Protein AF-A0A0F9CB53-F1 (afdb_monomer_lite)

Organism: NCBI:txid412755

pLDDT: mean 72.8, std 14.66, range [32.78, 90.19]

Radius of gyration: 21.96 Å; chains: 1; bounding box: 51×39×47 Å

InterPro domains:
  IPR008921 DNA polymerase III, clamp loader complex, gamma/delta/delta subunit, C-terminal [SSF48019] (12-96)
  IPR021886 MgsA AAA+ ATPase, C-terminal [PF12002] (13-96)
  IPR051314 AAA ATPase RarA/MGS1/WRNIP1 [PTHR13779] (14-96)

Structure (mmCIF, N/CA/C/O backbone):
data_AF-A0A0F9CB53-F1
#
_entry.id   AF-A0A0F9CB53-F1
#
loop_
_atom_site.group_PDB
_atom_site.id
_atom_site.type_symbol
_atom_site.label_atom_id
_atom_site.label_alt_id
_atom_site.label_comp_id
_atom_site.label_asym_id
_atom_site.label_entity_id
_atom_site.label_seq_id
_atom_site.pdbx_PDB_ins_code
_atom_site.Cartn_x
_atom_site.Cartn_y
_atom_site.Cartn_z
_atom_site.occupancy
_atom_site.B_iso_or_equiv
_atom_site.auth_seq_id
_atom_site.auth_comp_id
_atom_site.auth_asym_id
_atom_site.auth_atom_id
_atom_site.pdbx_PDB_model_num
ATOM 1 N N . MET A 1 1 ? 5.790 -21.014 1.705 1.00 33.59 1 MET A N 1
ATOM 2 C CA . MET A 1 1 ? 5.951 -19.993 0.645 1.00 33.59 1 MET A CA 1
ATOM 3 C C . MET A 1 1 ? 4.813 -18.968 0.733 1.00 33.59 1 MET A C 1
ATOM 5 O O . MET A 1 1 ? 3.848 -19.064 -0.003 1.00 33.59 1 MET A O 1
ATOM 9 N N . LYS A 1 2 ? 4.872 -18.013 1.677 1.00 32.78 2 LYS A N 1
ATOM 10 C CA . LYS A 1 2 ? 3.878 -16.926 1.796 1.00 32.78 2 LYS A CA 1
ATOM 11 C C . LYS A 1 2 ? 4.453 -15.671 1.133 1.00 32.78 2 LYS A C 1
ATOM 13 O O . LYS A 1 2 ? 5.092 -14.859 1.797 1.00 32.78 2 LYS A O 1
ATOM 18 N N . ARG A 1 3 ? 4.306 -15.549 -0.192 1.00 34.53 3 ARG A N 1
ATOM 19 C CA . ARG A 1 3 ? 4.674 -14.338 -0.950 1.00 34.53 3 ARG A CA 1
ATOM 20 C C . ARG A 1 3 ? 3.595 -13.266 -0.743 1.00 34.53 3 ARG A C 1
ATOM 22 O O . ARG A 1 3 ? 2.872 -12.919 -1.662 1.00 34.53 3 ARG A O 1
ATOM 29 N N . GLY A 1 4 ? 3.443 -12.798 0.495 1.00 42.84 4 GLY A N 1
ATOM 30 C CA . GLY A 1 4 ? 2.653 -11.605 0.784 1.00 42.84 4 GLY A CA 1
ATOM 31 C C . GLY A 1 4 ? 3.440 -10.379 0.335 1.00 42.84 4 GLY A C 1
ATOM 32 O O . GLY A 1 4 ? 4.616 -10.254 0.668 1.00 42.84 4 GLY A O 1
ATOM 33 N N . ILE A 1 5 ? 2.811 -9.515 -0.449 1.00 48.75 5 ILE A N 1
ATOM 34 C CA . ILE A 1 5 ? 3.319 -8.224 -0.923 1.00 48.75 5 ILE A CA 1
ATOM 35 C C . ILE A 1 5 ? 3.759 -7.386 0.302 1.00 48.75 5 ILE A C 1
ATOM 37 O O . ILE A 1 5 ? 2.933 -6.839 1.021 1.00 48.75 5 ILE A O 1
ATOM 41 N N . LYS A 1 6 ? 5.070 -7.335 0.599 1.00 53.16 6 LYS A N 1
ATOM 42 C CA . LYS A 1 6 ? 5.670 -6.650 1.775 1.00 53.16 6 LYS A CA 1
ATOM 43 C C . LYS A 1 6 ? 6.010 -5.171 1.504 1.00 53.16 6 LYS A C 1
ATOM 45 O O . LYS A 1 6 ? 7.059 -4.696 1.941 1.00 53.16 6 LYS A O 1
ATOM 50 N N . ILE A 1 7 ? 5.209 -4.461 0.711 1.00 53.62 7 ILE A N 1
ATOM 51 C CA . ILE A 1 7 ? 5.620 -3.159 0.142 1.00 53.62 7 ILE A CA 1
ATOM 52 C C . ILE A 1 7 ? 5.057 -1.952 0.913 1.00 53.62 7 ILE A C 1
ATOM 54 O O . ILE A 1 7 ? 5.272 -0.813 0.522 1.00 53.62 7 ILE A O 1
ATOM 58 N N . THR A 1 8 ? 4.325 -2.152 2.007 1.00 51.69 8 THR A N 1
ATOM 59 C CA . THR A 1 8 ? 3.246 -1.195 2.283 1.00 51.69 8 THR A CA 1
ATOM 60 C C . THR A 1 8 ? 3.618 0.055 3.090 1.00 51.69 8 THR A C 1
ATOM 62 O O . THR A 1 8 ? 2.819 0.980 3.063 1.00 51.69 8 THR A O 1
ATOM 65 N N . LEU A 1 9 ? 4.758 0.169 3.798 1.00 48.34 9 LEU A N 1
ATOM 66 C CA . LEU A 1 9 ? 4.965 1.369 4.656 1.00 48.34 9 LEU A CA 1
ATOM 67 C C . LEU A 1 9 ? 6.313 2.070 4.681 1.00 48.34 9 LEU A C 1
ATOM 69 O O . LEU A 1 9 ? 6.448 3.051 5.405 1.00 48.34 9 LEU A O 1
ATOM 73 N N . GLY A 1 10 ? 7.304 1.633 3.913 1.00 52.03 10 GLY A N 1
ATOM 74 C CA . GLY A 1 10 ? 8.589 2.332 3.941 1.00 52.03 10 GLY A CA 1
ATOM 75 C C . GLY A 1 10 ? 8.524 3.755 3.400 1.00 52.03 10 GLY A C 1
ATOM 76 O O . GLY A 1 10 ? 9.208 4.640 3.902 1.00 52.03 10 GLY A O 1
ATOM 77 N N . VAL A 1 11 ? 7.722 3.966 2.355 1.00 55.31 11 VAL A N 1
ATOM 78 C CA . VAL A 1 11 ? 7.671 5.223 1.611 1.00 55.31 11 VAL A CA 1
ATOM 79 C C . VAL A 1 11 ? 6.274 5.347 1.010 1.00 55.31 11 VAL A C 1
ATOM 81 O O . VAL A 1 11 ? 5.911 4.535 0.162 1.00 55.31 11 VAL A O 1
ATOM 84 N N . GLY A 1 12 ? 5.483 6.350 1.404 1.00 66.62 12 GLY A N 1
ATOM 85 C CA . GLY A 1 12 ? 4.161 6.599 0.797 1.00 66.62 12 GLY A CA 1
ATOM 86 C C . GLY A 1 12 ? 4.214 6.756 -0.734 1.00 66.62 12 GLY A C 1
ATOM 87 O O . GLY A 1 12 ? 3.241 6.486 -1.430 1.00 66.62 12 GLY A O 1
ATOM 88 N N . LEU A 1 13 ? 5.390 7.096 -1.269 1.00 77.50 13 LEU A N 1
ATOM 89 C CA . LEU A 1 13 ? 5.666 7.216 -2.700 1.00 77.50 13 LEU A CA 1
ATOM 90 C C . LEU A 1 13 ? 5.744 5.868 -3.440 1.00 77.50 13 LEU A C 1
ATOM 92 O O . LEU A 1 13 ? 5.614 5.859 -4.657 1.00 77.50 13 LEU A O 1
ATOM 96 N N . ALA A 1 14 ? 5.931 4.727 -2.763 1.00 79.62 14 ALA A N 1
ATOM 97 C CA . ALA A 1 14 ? 6.125 3.437 -3.440 1.00 79.62 14 ALA A CA 1
ATOM 98 C C . ALA A 1 14 ? 4.914 3.011 -4.286 1.00 79.62 14 ALA A C 1
ATOM 100 O O . ALA A 1 14 ? 5.084 2.495 -5.390 1.00 79.62 14 ALA A O 1
ATOM 101 N N . LEU A 1 15 ? 3.697 3.277 -3.801 1.00 81.75 15 LEU A N 1
ATOM 102 C CA . LEU A 1 15 ? 2.472 3.024 -4.560 1.00 81.75 15 LEU A CA 1
ATOM 103 C C . LEU A 1 15 ? 2.368 3.942 -5.785 1.00 81.75 15 LEU A C 1
ATOM 105 O O . LEU A 1 15 ? 2.007 3.486 -6.867 1.00 81.75 15 LEU A O 1
ATOM 109 N N . LEU A 1 16 ? 2.727 5.218 -5.623 1.00 86.69 16 LEU A N 1
ATOM 110 C CA . LEU A 1 16 ? 2.694 6.204 -6.704 1.00 86.69 16 LEU A CA 1
ATOM 111 C C . LEU A 1 16 ? 3.707 5.867 -7.802 1.00 86.69 16 LEU A C 1
ATOM 113 O O . LEU A 1 16 ? 3.366 5.917 -8.977 1.00 86.69 16 LEU A O 1
ATOM 117 N N . VAL A 1 17 ? 4.920 5.450 -7.433 1.00 87.31 17 VAL A N 1
ATOM 118 C CA . VAL A 1 17 ? 5.961 5.033 -8.387 1.00 87.31 17 VAL A CA 1
ATOM 119 C C . VAL A 1 17 ? 5.545 3.767 -9.145 1.00 87.31 17 VAL A C 1
ATOM 121 O O . VAL A 1 17 ? 5.809 3.654 -10.339 1.00 87.31 17 VAL A O 1
ATOM 124 N N . ALA A 1 18 ? 4.861 2.824 -8.491 1.00 86.19 18 ALA A N 1
ATOM 125 C CA . ALA A 1 18 ? 4.317 1.640 -9.158 1.00 86.19 18 ALA A CA 1
ATOM 126 C C . ALA A 1 18 ? 3.212 1.992 -10.163 1.00 86.19 18 ALA A C 1
ATOM 128 O O . ALA A 1 18 ? 3.203 1.471 -11.279 1.00 86.19 18 ALA A O 1
ATOM 129 N N . LEU A 1 19 ? 2.303 2.894 -9.782 1.00 89.12 19 LEU A N 1
ATOM 130 C CA . LEU A 1 19 ? 1.232 3.356 -10.659 1.00 89.12 19 LEU A CA 1
ATOM 131 C C . LEU A 1 19 ? 1.792 4.125 -11.861 1.00 89.12 19 LEU A C 1
ATOM 133 O O . LEU A 1 19 ? 1.438 3.813 -12.994 1.00 89.12 19 LEU A O 1
ATOM 137 N N . ALA A 1 20 ? 2.731 5.041 -11.620 1.00 88.50 20 ALA A N 1
ATOM 138 C CA . ALA A 1 20 ? 3.398 5.810 -12.664 1.00 88.50 20 ALA A CA 1
ATOM 139 C C . ALA A 1 20 ? 4.172 4.909 -13.639 1.00 88.50 20 ALA A C 1
ATOM 141 O O . ALA A 1 20 ? 4.114 5.126 -14.843 1.00 88.50 20 ALA A O 1
ATOM 142 N N . ALA A 1 21 ? 4.847 3.861 -13.152 1.00 87.94 21 ALA A N 1
ATOM 143 C CA . ALA A 1 21 ? 5.541 2.908 -14.019 1.00 87.94 21 ALA A CA 1
ATOM 144 C C . ALA A 1 21 ? 4.570 2.089 -14.887 1.00 87.94 21 ALA A C 1
ATOM 146 O O . ALA A 1 21 ? 4.833 1.867 -16.068 1.00 87.94 21 ALA A O 1
ATOM 147 N N . LYS A 1 22 ? 3.423 1.678 -14.328 1.00 88.94 22 LYS A N 1
ATOM 148 C CA . LYS A 1 22 ? 2.357 1.000 -15.082 1.00 88.94 22 LYS A CA 1
ATOM 149 C C . LYS A 1 22 ? 1.776 1.914 -16.163 1.00 88.94 22 LYS A C 1
ATOM 151 O O . LYS A 1 22 ? 1.583 1.480 -17.294 1.00 88.94 22 LYS A O 1
ATOM 156 N N . GLU A 1 23 ? 1.489 3.166 -15.824 1.00 90.19 23 GLU A N 1
ATOM 157 C CA . GLU A 1 23 ? 0.988 4.154 -16.782 1.00 90.19 23 GLU A CA 1
ATOM 158 C C . GLU A 1 23 ? 2.016 4.434 -17.877 1.00 90.19 23 GLU A C 1
ATOM 160 O O . GLU A 1 23 ? 1.677 4.350 -19.054 1.00 90.19 23 GLU A O 1
ATOM 165 N N . ALA A 1 24 ? 3.282 4.655 -17.518 1.00 87.50 24 ALA A N 1
ATOM 166 C CA . ALA A 1 24 ? 4.365 4.844 -18.478 1.00 87.50 24 ALA A CA 1
ATOM 167 C C . ALA A 1 24 ? 4.475 3.666 -19.458 1.00 87.50 24 ALA A C 1
ATOM 169 O O . ALA A 1 24 ? 4.590 3.888 -20.660 1.00 87.50 24 ALA A O 1
ATOM 170 N N . TYR A 1 25 ? 4.357 2.426 -18.973 1.00 88.94 25 TYR A N 1
ATOM 171 C CA . TYR A 1 25 ? 4.354 1.244 -19.835 1.00 88.94 25 TYR A CA 1
ATOM 172 C C . TYR A 1 25 ? 3.169 1.228 -20.808 1.00 88.94 25 TYR A C 1
ATOM 174 O O . TYR A 1 25 ? 3.342 0.943 -21.989 1.00 88.94 25 TYR A O 1
ATOM 182 N N . HIS A 1 26 ? 1.968 1.568 -20.334 1.00 88.81 26 HIS A N 1
ATOM 183 C CA . HIS A 1 26 ? 0.782 1.617 -21.187 1.00 88.81 26 HIS A CA 1
ATOM 184 C C . HIS A 1 26 ? 0.825 2.733 -22.234 1.00 88.81 26 HIS A C 1
ATOM 186 O O . HIS A 1 26 ? 0.281 2.543 -23.319 1.00 88.81 26 HIS A O 1
ATOM 192 N N . PHE A 1 27 ? 1.432 3.878 -21.918 1.00 88.31 27 PHE A N 1
ATOM 193 C CA . PHE A 1 27 ? 1.484 5.020 -22.829 1.00 88.31 27 PHE A CA 1
ATOM 194 C C . PHE A 1 27 ? 2.648 4.955 -23.820 1.00 88.31 27 PHE A C 1
ATOM 196 O O . PHE A 1 27 ? 2.446 5.270 -24.989 1.00 88.31 27 PHE A O 1
ATOM 203 N N . LEU A 1 28 ? 3.851 4.575 -23.377 1.00 85.94 28 LEU A N 1
ATOM 204 C CA . LEU A 1 28 ? 5.048 4.579 -24.228 1.00 85.94 28 LEU A CA 1
ATOM 205 C C . LEU A 1 28 ? 5.299 3.226 -24.911 1.00 85.94 28 LEU A C 1
ATOM 207 O O . LEU A 1 28 ? 5.861 3.203 -26.001 1.00 85.94 28 LEU A O 1
ATOM 211 N N . GLY A 1 29 ? 4.872 2.109 -24.312 1.00 79.69 29 GLY A N 1
ATOM 212 C CA . GLY A 1 29 ? 5.229 0.772 -24.789 1.00 79.69 29 GLY A CA 1
ATOM 213 C C . GLY A 1 29 ? 6.723 0.461 -24.622 1.00 79.69 29 GLY A C 1
ATOM 214 O O . GLY A 1 29 ? 7.452 1.172 -23.931 1.00 79.69 29 GLY A O 1
ATOM 215 N N . SER A 1 30 ? 7.189 -0.636 -25.218 1.00 80.62 30 SER A N 1
ATOM 216 C CA . SER A 1 30 ? 8.620 -0.972 -25.232 1.00 80.62 30 SER A CA 1
ATOM 217 C C . SER A 1 30 ? 9.360 -0.139 -26.283 1.00 80.62 30 SER A C 1
ATOM 219 O O . SER A 1 30 ? 8.826 0.022 -27.385 1.00 80.62 30 SER A O 1
ATOM 221 N N . PRO A 1 31 ? 10.607 0.300 -26.018 1.00 82.50 31 PRO A N 1
ATOM 222 C CA . PRO A 1 31 ? 11.493 -0.062 -24.893 1.00 82.50 31 PRO A CA 1
ATOM 223 C C . PRO A 1 31 ? 11.428 0.835 -23.636 1.00 82.50 31 PRO A C 1
ATOM 225 O O . PRO A 1 31 ? 11.899 0.436 -22.570 1.00 82.50 31 PRO A O 1
ATOM 228 N N . GLU A 1 32 ? 10.864 2.038 -23.715 1.00 81.81 32 GLU A N 1
ATOM 229 C CA . GLU A 1 32 ? 10.896 3.020 -22.621 1.00 81.81 32 GLU A CA 1
ATOM 230 C C . GLU A 1 32 ? 10.035 2.603 -21.418 1.00 81.81 32 GLU A C 1
ATOM 232 O O . GLU A 1 32 ? 10.387 2.871 -20.266 1.00 81.81 32 GLU A O 1
ATOM 237 N N . GLY A 1 33 ? 8.939 1.884 -21.660 1.00 84.38 33 GLY A N 1
ATOM 238 C CA . GLY A 1 33 ? 8.112 1.292 -20.615 1.00 84.38 33 GLY A CA 1
ATOM 239 C C . GLY A 1 33 ? 8.861 0.244 -19.788 1.00 84.38 33 GLY A C 1
ATOM 240 O O . GLY A 1 33 ? 8.687 0.183 -18.569 1.00 84.38 33 GLY A O 1
ATOM 241 N N . ASP A 1 34 ? 9.727 -0.554 -20.418 1.00 85.19 34 ASP A N 1
ATOM 242 C CA . ASP A 1 34 ?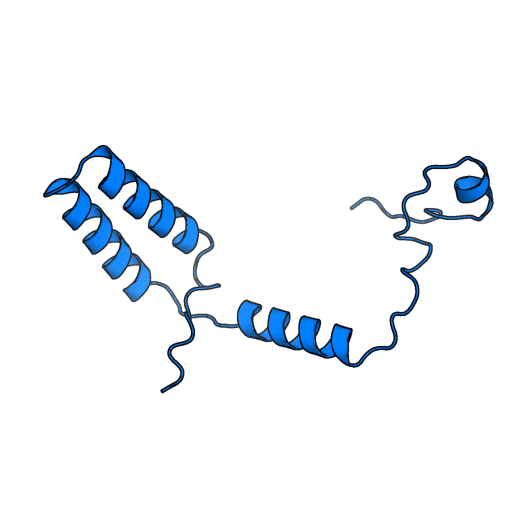 10.526 -1.569 -19.720 1.00 85.19 34 ASP A CA 1
ATOM 243 C C . ASP A 1 34 ? 11.548 -0.916 -18.778 1.00 85.19 34 ASP A C 1
ATOM 245 O O . ASP A 1 34 ? 11.772 -1.387 -17.659 1.00 85.19 34 ASP A O 1
ATOM 249 N N . LEU A 1 35 ? 12.111 0.228 -19.184 1.00 87.81 35 LEU A N 1
ATOM 250 C CA . LEU A 1 35 ? 12.992 1.038 -18.340 1.00 87.81 35 LEU A CA 1
ATOM 251 C C . LEU A 1 35 ? 12.248 1.626 -17.133 1.00 87.81 35 LEU A C 1
ATOM 253 O O . LEU A 1 35 ? 12.778 1.604 -16.019 1.00 87.81 35 LEU A O 1
ATOM 257 N N . ALA A 1 36 ? 11.008 2.088 -17.318 1.00 88.00 36 ALA A N 1
ATOM 258 C CA . ALA A 1 36 ? 10.178 2.586 -16.221 1.00 88.00 36 ALA A CA 1
ATOM 259 C C . ALA A 1 36 ? 9.873 1.486 -15.185 1.00 88.00 36 ALA A C 1
ATOM 261 O O . ALA A 1 36 ? 9.950 1.720 -13.973 1.00 88.00 36 ALA A O 1
ATOM 262 N N . LEU A 1 37 ? 9.597 0.260 -15.643 1.00 87.62 37 LEU A N 1
ATOM 263 C CA . LEU A 1 37 ? 9.415 -0.900 -14.766 1.00 87.62 37 LEU A CA 1
ATOM 264 C C . LEU A 1 37 ? 10.713 -1.282 -14.039 1.00 87.62 37 LEU A C 1
ATOM 266 O O . LEU A 1 37 ? 10.679 -1.571 -12.840 1.00 87.62 37 LEU A O 1
ATOM 270 N N . ALA A 1 38 ? 11.861 -1.232 -14.720 1.00 89.12 38 ALA A N 1
ATOM 271 C CA . ALA A 1 38 ? 13.164 -1.498 -14.110 1.00 89.12 38 ALA A CA 1
ATOM 272 C C . ALA A 1 38 ? 13.507 -0.477 -13.010 1.00 89.12 38 ALA A C 1
ATOM 274 O O . ALA A 1 38 ? 13.914 -0.860 -11.910 1.00 89.12 38 ALA A O 1
ATOM 275 N N . GLN A 1 39 ? 13.271 0.816 -13.258 1.00 88.69 39 GLN A N 1
ATOM 276 C CA . GLN A 1 39 ? 13.454 1.874 -12.261 1.00 88.69 39 GLN A CA 1
ATOM 277 C C . GLN A 1 39 ? 12.546 1.660 -11.044 1.00 88.69 39 GLN A C 1
ATOM 279 O O . GLN A 1 39 ? 12.991 1.787 -9.901 1.00 88.69 39 GLN A O 1
ATOM 284 N N . CYS A 1 40 ? 11.290 1.278 -11.283 1.00 88.12 40 CYS A N 1
ATOM 285 C CA . CYS A 1 40 ? 10.338 0.952 -10.231 1.00 88.12 40 CYS A CA 1
ATOM 286 C C . CYS A 1 40 ? 10.827 -0.221 -9.363 1.00 88.12 40 CYS A C 1
ATOM 288 O O . CYS A 1 40 ? 10.803 -0.137 -8.135 1.00 88.12 40 CYS A O 1
ATOM 290 N N . ALA A 1 41 ? 11.346 -1.287 -9.982 1.00 86.88 41 ALA A N 1
ATOM 291 C CA . ALA A 1 41 ? 11.880 -2.448 -9.274 1.00 86.88 41 ALA A CA 1
ATOM 292 C C . ALA A 1 41 ? 13.090 -2.098 -8.390 1.00 86.88 41 ALA A C 1
ATOM 294 O O . ALA A 1 41 ? 13.153 -2.535 -7.238 1.00 86.88 41 ALA A O 1
ATOM 295 N N . ILE A 1 42 ? 14.019 -1.273 -8.887 1.00 88.38 42 ILE A N 1
ATOM 296 C CA . ILE A 1 42 ? 15.183 -0.807 -8.115 1.00 88.38 42 ILE A CA 1
ATOM 297 C C . ILE A 1 42 ? 14.728 0.062 -6.941 1.00 88.38 42 ILE A C 1
ATOM 299 O O . ILE A 1 42 ? 15.141 -0.170 -5.804 1.00 88.38 42 ILE A O 1
ATOM 303 N N . PHE A 1 43 ? 13.824 1.014 -7.189 1.00 86.19 43 PHE A N 1
ATOM 304 C CA . PHE A 1 43 ? 13.267 1.866 -6.142 1.00 86.19 43 PHE A CA 1
ATOM 305 C C . PHE A 1 43 ? 12.603 1.030 -5.045 1.00 86.19 43 PHE A C 1
ATOM 307 O O . PHE A 1 43 ? 12.889 1.200 -3.857 1.00 86.19 43 PHE A O 1
ATOM 314 N N . MET A 1 44 ? 11.776 0.057 -5.438 1.00 82.06 44 MET A N 1
ATOM 315 C CA . MET A 1 44 ? 11.168 -0.869 -4.496 1.00 82.06 44 MET A CA 1
ATOM 316 C C . MET A 1 44 ? 12.214 -1.681 -3.746 1.00 82.06 44 MET A C 1
ATOM 318 O O . MET A 1 44 ? 12.012 -1.899 -2.561 1.00 82.06 44 MET A O 1
ATOM 322 N N . ALA A 1 45 ? 13.315 -2.119 -4.362 1.00 83.56 45 ALA A N 1
ATOM 323 C CA . ALA A 1 45 ? 14.371 -2.869 -3.680 1.00 83.56 45 ALA A CA 1
ATOM 324 C C . ALA A 1 45 ? 15.067 -2.032 -2.592 1.00 83.56 45 ALA A C 1
ATOM 326 O O . ALA A 1 45 ? 15.201 -2.514 -1.466 1.00 83.56 45 ALA A O 1
ATOM 327 N N . SER A 1 46 ? 15.406 -0.775 -2.888 1.00 83.19 46 SER A N 1
ATOM 328 C CA . SER A 1 46 ? 16.120 0.133 -1.976 1.00 83.19 46 SER A CA 1
ATOM 329 C C . SER A 1 46 ? 15.265 0.682 -0.829 1.00 83.19 46 SER A C 1
ATOM 331 O O . SER A 1 46 ? 15.807 1.108 0.188 1.00 83.19 46 SER A O 1
ATOM 333 N N . CYS A 1 47 ? 13.936 0.673 -0.954 1.00 78.38 47 CYS A N 1
ATOM 334 C CA . CYS A 1 47 ? 13.054 1.195 0.091 1.00 78.38 47 CYS A CA 1
ATOM 335 C C . CYS A 1 47 ? 13.031 0.316 1.363 1.00 78.38 47 CYS A C 1
ATOM 337 O O . CYS A 1 47 ? 13.018 -0.921 1.255 1.00 78.38 47 CYS A O 1
ATOM 339 N N . PRO A 1 48 ? 12.906 0.911 2.569 1.00 76.81 48 PRO A N 1
ATOM 340 C CA . PRO A 1 48 ? 12.708 0.155 3.804 1.00 76.81 48 PRO A CA 1
ATOM 341 C C . PRO A 1 48 ? 11.420 -0.679 3.727 1.00 76.81 48 PRO A C 1
ATOM 343 O O . PRO A 1 48 ? 10.371 -0.208 3.292 1.00 76.81 48 PRO A O 1
ATOM 346 N N . LYS A 1 49 ? 11.481 -1.958 4.108 1.00 75.44 49 LYS A N 1
ATOM 347 C CA . LYS A 1 49 ? 10.325 -2.867 4.041 1.00 75.44 49 LYS A CA 1
ATOM 348 C C . LYS A 1 49 ? 9.560 -2.820 5.356 1.00 75.44 49 LYS A C 1
ATOM 350 O O . LYS A 1 49 ? 10.133 -3.092 6.404 1.00 75.44 49 LYS A O 1
ATOM 355 N N . SER A 1 50 ? 8.261 -2.538 5.294 1.00 74.50 50 SER A N 1
ATOM 356 C CA . SER A 1 50 ? 7.375 -2.576 6.460 1.00 74.50 50 SER A CA 1
ATOM 357 C C . SER A 1 50 ? 6.065 -3.274 6.116 1.00 74.50 50 SER A C 1
ATOM 359 O O . SER A 1 50 ? 5.454 -3.005 5.082 1.00 74.50 50 SER A O 1
ATOM 361 N N . ASN A 1 51 ? 5.646 -4.186 6.994 1.00 77.62 51 ASN A N 1
ATOM 362 C CA . ASN A 1 51 ? 4.376 -4.910 6.930 1.00 77.62 51 ASN A CA 1
ATOM 363 C C . ASN A 1 51 ? 3.384 -4.453 8.016 1.00 77.62 51 ASN A C 1
ATOM 365 O O . ASN A 1 51 ? 2.419 -5.165 8.284 1.00 77.62 51 ASN A O 1
ATOM 369 N N . ALA A 1 52 ? 3.620 -3.292 8.637 1.00 78.81 52 ALA A N 1
ATOM 370 C CA . ALA A 1 52 ? 2.838 -2.806 9.773 1.00 78.81 52 ALA A CA 1
ATOM 371 C C . ALA A 1 52 ? 1.347 -2.614 9.444 1.00 78.81 52 ALA A C 1
ATOM 373 O O . ALA A 1 52 ? 0.508 -3.134 10.165 1.00 78.81 52 ALA A O 1
ATOM 374 N N . VAL A 1 53 ? 0.997 -1.967 8.323 1.00 78.81 53 VAL A N 1
ATOM 375 C CA . VAL A 1 53 ? -0.422 -1.802 7.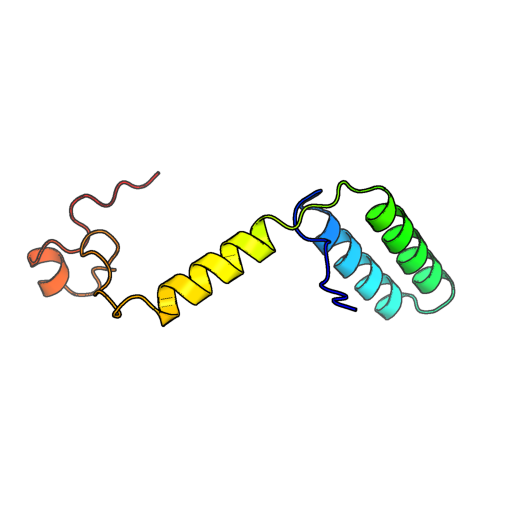926 1.00 78.81 53 VAL A CA 1
ATOM 376 C C . VAL A 1 53 ? -1.058 -3.119 7.544 1.00 78.81 53 VAL A C 1
ATOM 378 O O . VAL A 1 53 ? -2.230 -3.314 7.825 1.00 78.81 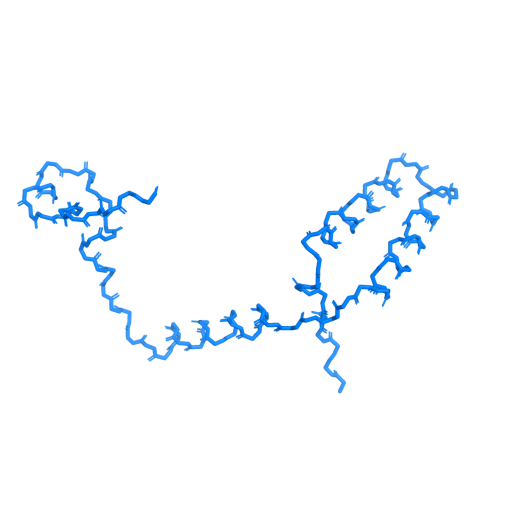53 VAL A O 1
ATOM 381 N N . TYR A 1 54 ? -0.307 -4.040 6.940 1.00 81.06 54 TYR A N 1
ATOM 382 C CA . TYR A 1 54 ? -0.867 -5.349 6.627 1.00 81.06 54 TYR A CA 1
ATOM 383 C C . TYR A 1 54 ? -1.279 -6.083 7.909 1.00 81.06 54 TYR A C 1
ATOM 385 O O . TYR A 1 54 ? -2.373 -6.630 7.971 1.00 81.06 54 TYR A O 1
ATOM 393 N N . LYS A 1 55 ? -0.436 -6.034 8.949 1.00 84.00 55 LYS A N 1
ATOM 394 C CA . LYS A 1 55 ? -0.779 -6.576 10.269 1.00 84.00 55 LYS A CA 1
ATOM 395 C C . LYS A 1 55 ? -1.946 -5.831 10.908 1.00 84.00 55 LYS A C 1
ATOM 397 O O . LYS A 1 55 ? -2.919 -6.477 11.259 1.00 84.00 55 LYS A O 1
ATOM 402 N N . ALA A 1 56 ? -1.892 -4.501 10.964 1.00 84.50 56 ALA A N 1
ATOM 403 C CA . ALA A 1 56 ? -2.954 -3.691 11.561 1.00 84.50 56 ALA A CA 1
ATOM 404 C C . ALA A 1 56 ? -4.312 -3.905 10.871 1.00 84.50 56 ALA A C 1
ATOM 406 O O . ALA A 1 56 ? -5.338 -3.965 11.534 1.00 84.50 56 ALA A O 1
ATOM 407 N N . TYR A 1 57 ? -4.327 -4.066 9.545 1.00 84.12 57 TYR A N 1
ATOM 408 C CA . TYR A 1 57 ? -5.544 -4.378 8.797 1.00 84.12 57 TYR A CA 1
ATOM 409 C C . TYR A 1 57 ? -6.062 -5.787 9.100 1.00 84.12 57 TYR A C 1
ATOM 411 O O . TYR A 1 57 ? -7.263 -5.974 9.256 1.00 84.12 57 TYR A O 1
ATOM 419 N N . GLN A 1 58 ? -5.171 -6.780 9.194 1.00 85.94 58 GLN A N 1
ATOM 420 C CA . GLN A 1 58 ? -5.564 -8.138 9.571 1.00 85.94 58 GLN A CA 1
ATOM 421 C C . GLN A 1 58 ? -6.114 -8.200 10.995 1.00 85.94 58 GLN A C 1
ATOM 423 O O . GLN A 1 58 ? -7.1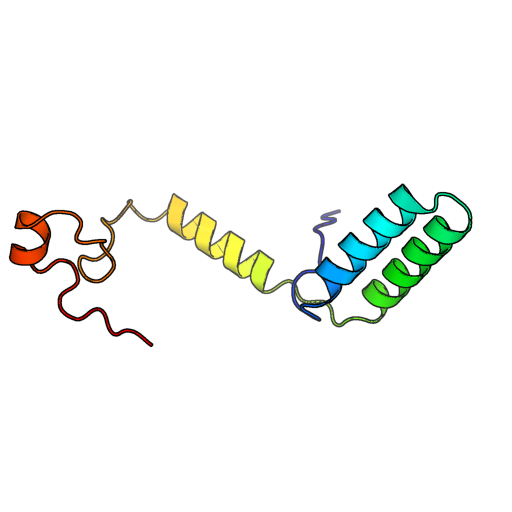41 -8.834 11.201 1.00 85.94 58 GLN A O 1
ATOM 428 N N . GLU A 1 59 ? -5.459 -7.530 11.940 1.00 86.94 59 GLU A N 1
ATOM 429 C CA . GLU A 1 59 ? -5.911 -7.409 13.327 1.00 86.94 59 GLU A CA 1
ATOM 430 C C . GLU A 1 59 ? -7.282 -6.724 13.378 1.00 86.94 59 GLU A C 1
ATOM 432 O O . GLU A 1 59 ? -8.227 -7.306 13.893 1.00 86.94 59 GLU A O 1
ATOM 437 N N . ALA A 1 60 ? -7.451 -5.577 12.710 1.00 85.12 60 ALA A N 1
ATOM 438 C CA . ALA A 1 60 ? -8.740 -4.887 12.646 1.00 85.12 60 ALA A CA 1
ATOM 439 C C . ALA A 1 60 ? -9.851 -5.734 11.996 1.00 85.12 60 ALA A C 1
ATOM 441 O O . ALA A 1 60 ? -10.989 -5.720 12.456 1.00 85.12 60 ALA A O 1
ATOM 442 N N . SER A 1 61 ? -9.547 -6.481 10.929 1.00 85.75 61 SER A N 1
ATOM 443 C CA . SER A 1 61 ? -10.523 -7.367 10.281 1.00 85.75 61 SER A CA 1
ATOM 444 C C . SER A 1 61 ? -10.923 -8.532 11.187 1.00 85.75 61 SER A C 1
ATOM 446 O O . SER A 1 61 ? -12.096 -8.890 11.230 1.00 85.75 61 SER A O 1
ATOM 448 N N . GLN A 1 62 ? -9.966 -9.113 11.914 1.00 86.44 62 GLN A N 1
ATOM 449 C CA . GLN A 1 62 ? -10.230 -10.182 12.878 1.00 86.44 62 GLN A CA 1
ATOM 450 C C . GLN A 1 62 ? -11.049 -9.673 14.062 1.00 86.44 62 GLN A C 1
ATOM 452 O O . GLN A 1 62 ? -11.992 -10.341 14.477 1.00 86.44 62 GLN A O 1
ATOM 457 N N . ASP A 1 63 ? -10.739 -8.475 14.555 1.00 84.19 63 ASP A N 1
ATOM 458 C CA . ASP A 1 63 ? -11.497 -7.828 15.621 1.00 84.19 63 ASP A CA 1
ATOM 459 C C . ASP A 1 63 ? -12.948 -7.590 15.199 1.00 84.19 63 ASP A C 1
ATOM 461 O O . ASP A 1 63 ? -13.850 -7.842 15.987 1.00 84.19 63 ASP A O 1
ATOM 465 N N . VAL A 1 64 ? -13.210 -7.179 13.954 1.00 83.25 64 VAL A N 1
ATOM 466 C CA . VAL A 1 64 ? -14.583 -7.004 13.439 1.00 83.25 64 VAL A CA 1
ATOM 467 C C . VAL A 1 64 ? -15.339 -8.331 13.329 1.00 83.25 64 VAL A C 1
ATOM 469 O O . VAL A 1 64 ? -16.540 -8.368 13.581 1.00 83.25 64 VAL A O 1
ATOM 472 N N . GLU A 1 65 ? -14.666 -9.420 12.956 1.00 81.56 65 GLU A N 1
ATOM 473 C CA . GLU A 1 65 ? -15.288 -10.749 12.873 1.00 81.56 65 GLU A CA 1
ATOM 474 C C . GLU A 1 65 ? -15.586 -11.349 14.257 1.00 81.56 65 GLU A C 1
ATOM 476 O O . GLU A 1 65 ? -16.569 -12.076 14.418 1.00 81.56 65 GLU A O 1
ATOM 481 N N . GLN A 1 66 ? -14.745 -11.063 15.255 1.00 80.88 66 GLN A N 1
ATOM 482 C CA . GLN A 1 66 ? -14.875 -11.597 16.614 1.00 80.88 66 GLN A CA 1
ATOM 483 C C . GLN A 1 66 ? -15.731 -10.717 17.528 1.00 80.88 66 GLN A C 1
ATOM 485 O O . GLN A 1 66 ? -16.436 -11.231 18.402 1.00 80.88 66 GLN A O 1
ATOM 490 N N . ALA A 1 67 ? -15.687 -9.398 17.349 1.00 72.75 67 ALA A N 1
ATOM 491 C CA . ALA A 1 67 ? -16.515 -8.472 18.097 1.00 72.75 67 ALA A CA 1
ATOM 492 C C . ALA A 1 67 ? -17.968 -8.595 17.633 1.00 72.75 67 ALA A C 1
ATOM 494 O O . ALA A 1 67 ? -18.289 -8.565 16.445 1.00 72.75 67 ALA A O 1
ATOM 495 N N . ARG A 1 68 ? -18.893 -8.687 18.593 1.00 61.84 68 ARG A N 1
ATOM 496 C CA . ARG A 1 68 ? -20.308 -8.445 18.295 1.00 61.84 68 ARG A CA 1
ATOM 497 C C . ARG A 1 68 ? -20.404 -7.032 17.732 1.00 61.84 68 ARG A C 1
ATOM 499 O O . ARG A 1 68 ? -19.802 -6.138 18.311 1.00 61.84 68 ARG A O 1
ATOM 506 N N . ALA A 1 69 ? -21.126 -6.851 16.626 1.00 65.56 69 ALA A N 1
ATOM 507 C CA . ALA A 1 69 ? -21.301 -5.566 15.951 1.00 65.56 69 ALA A CA 1
ATOM 508 C C . ALA A 1 69 ? -21.932 -4.524 16.893 1.00 65.56 69 ALA A C 1
ATOM 510 O O . ALA A 1 69 ? -23.146 -4.306 16.894 1.00 65.56 69 ALA A O 1
ATOM 511 N N . GLU A 1 70 ? -21.106 -3.920 17.744 1.00 67.00 70 GLU A N 1
ATOM 512 C CA . GLU A 1 70 ? -21.530 -2.897 18.673 1.00 67.00 70 GLU A CA 1
ATOM 513 C C . GLU A 1 70 ? -21.961 -1.679 17.863 1.00 67.00 70 GLU A C 1
ATOM 515 O O . GLU A 1 70 ? -21.305 -1.288 16.888 1.00 67.00 70 GLU A O 1
ATOM 520 N N . PRO A 1 71 ? -23.109 -1.088 18.210 1.00 66.69 71 PRO A N 1
ATOM 521 C CA . PRO A 1 71 ? -23.645 -0.001 17.426 1.00 66.69 71 PRO A CA 1
ATOM 522 C C . PRO A 1 71 ? -22.684 1.189 17.515 1.00 66.69 71 PRO A C 1
ATOM 524 O O . PRO A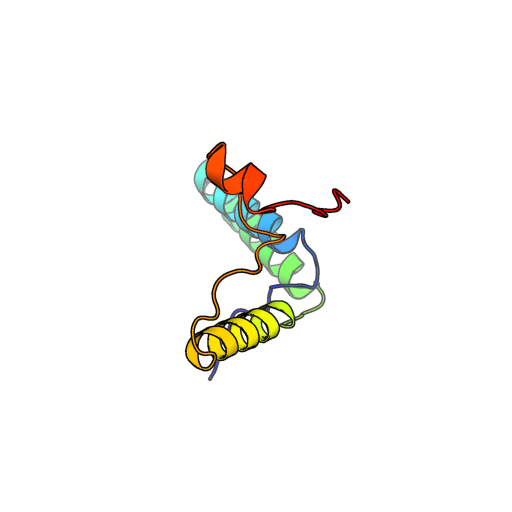 1 71 ? -22.282 1.583 18.608 1.00 66.69 71 PRO A O 1
ATOM 527 N N . VAL A 1 72 ? -22.354 1.782 16.360 1.00 65.88 72 VAL A N 1
ATOM 528 C CA . VAL A 1 72 ? -21.406 2.907 16.235 1.00 65.88 72 VAL A CA 1
ATOM 529 C C . VAL A 1 72 ? -21.647 3.934 17.350 1.00 65.88 72 VAL A C 1
ATOM 531 O O . VAL A 1 72 ? -22.804 4.320 17.548 1.00 65.88 72 VAL A O 1
ATOM 534 N N . PRO A 1 73 ? -20.622 4.401 18.082 1.00 68.12 73 PRO A N 1
ATOM 535 C CA . PRO A 1 73 ? -20.806 5.359 19.166 1.00 68.12 73 PRO A CA 1
ATOM 536 C C . PRO A 1 73 ? -21.578 6.605 18.716 1.00 68.12 73 PRO A C 1
ATOM 538 O O . PRO A 1 73 ? -21.282 7.187 17.672 1.00 68.12 73 PRO A O 1
ATOM 541 N N . SER A 1 74 ? -22.543 7.059 19.522 1.00 60.53 74 SER A N 1
ATOM 542 C CA . SER A 1 74 ? -23.446 8.181 19.199 1.00 60.53 74 SER A CA 1
ATOM 543 C C . SER A 1 74 ? -22.732 9.496 18.845 1.00 60.53 74 SER A C 1
ATOM 545 O O . SER A 1 74 ? -23.312 10.344 18.171 1.00 60.53 74 SER A O 1
ATOM 547 N N . LYS A 1 75 ? -21.467 9.652 19.256 1.00 65.12 75 LYS A N 1
ATOM 548 C CA . LYS A 1 75 ? -20.610 10.813 18.958 1.00 65.12 75 LYS A CA 1
ATOM 549 C C . LYS A 1 75 ? -20.075 10.841 17.521 1.00 65.12 75 LYS A C 1
ATOM 551 O O . LYS A 1 75 ? -19.796 11.917 17.016 1.00 65.12 75 LYS A O 1
ATOM 556 N N . LEU A 1 76 ? -19.933 9.680 16.877 1.00 62.84 76 LEU A N 1
ATOM 557 C CA . LEU A 1 76 ? -19.454 9.538 15.493 1.00 62.84 76 LEU A CA 1
ATOM 558 C C . LEU A 1 76 ? -20.603 9.335 14.491 1.00 62.84 76 LEU A C 1
ATOM 560 O O . LEU A 1 76 ? -20.367 9.246 13.288 1.00 62.84 76 LEU A O 1
ATOM 564 N N . ARG A 1 77 ? -21.851 9.224 14.968 1.00 66.62 77 ARG A N 1
ATOM 565 C CA . ARG A 1 77 ? -23.019 9.074 14.093 1.00 66.62 77 ARG A CA 1
ATOM 566 C C . ARG A 1 77 ? -23.347 10.399 13.415 1.00 66.62 77 ARG A C 1
ATOM 568 O O . ARG A 1 77 ? -23.419 11.428 14.078 1.00 66.62 77 ARG A O 1
ATOM 575 N N . ASN A 1 78 ? -23.616 10.341 12.113 1.00 64.50 78 ASN A N 1
ATOM 576 C CA . ASN A 1 78 ? -24.050 11.492 11.329 1.00 64.50 78 ASN A CA 1
ATOM 577 C C . ASN A 1 78 ? -25.480 11.928 11.735 1.00 64.50 78 ASN A C 1
ATOM 579 O O . ASN A 1 78 ? -26.408 11.123 11.595 1.00 64.50 78 ASN A O 1
ATOM 583 N N . PRO A 1 79 ? -25.699 13.164 12.225 1.00 61.47 79 PRO A N 1
ATOM 584 C CA . PRO A 1 79 ? -27.033 13.660 12.545 1.00 61.47 79 PRO A CA 1
ATOM 585 C C . PRO A 1 79 ? -27.725 14.199 11.281 1.00 61.47 79 PRO A C 1
ATOM 587 O O . PRO A 1 79 ? -27.631 15.378 10.963 1.00 61.47 79 PRO A O 1
ATOM 590 N N . VAL A 1 80 ? -28.440 13.334 10.554 1.00 62.38 80 VAL A N 1
ATOM 591 C CA . VAL A 1 80 ? -29.121 13.717 9.293 1.00 62.38 80 VAL A CA 1
ATOM 592 C C . VAL A 1 80 ? -30.559 14.212 9.515 1.00 62.38 80 VAL A C 1
ATOM 594 O O . VAL A 1 80 ? -31.117 14.896 8.664 1.00 62.38 80 VAL A O 1
ATOM 597 N N . THR A 1 81 ? -31.180 13.902 10.659 1.00 69.38 81 THR A N 1
ATOM 598 C CA . THR A 1 81 ? -32.567 14.306 10.967 1.00 69.38 81 THR A CA 1
ATOM 599 C C . THR A 1 81 ? -32.652 15.167 12.229 1.00 69.38 81 THR A C 1
ATOM 601 O O . THR A 1 81 ? -31.854 15.015 13.156 1.00 69.38 81 THR A O 1
ATOM 604 N N . GLU A 1 82 ? -33.654 16.048 12.318 1.00 60.88 82 GLU A N 1
ATOM 605 C CA . GLU A 1 82 ? -33.854 16.928 13.485 1.00 60.88 82 GLU A CA 1
ATOM 606 C C . GLU A 1 82 ? -34.107 16.151 14.792 1.00 60.88 82 GLU A C 1
ATOM 608 O O . GLU A 1 82 ? -33.689 16.575 15.872 1.00 60.88 82 GLU A O 1
ATOM 613 N N . LEU A 1 83 ? -34.736 14.973 14.702 1.00 61.22 83 LEU A N 1
ATOM 614 C CA . LEU A 1 83 ? -34.888 14.036 15.822 1.00 61.22 83 LEU A CA 1
ATOM 615 C C . LEU A 1 83 ? -33.535 13.481 16.288 1.00 61.22 83 LEU A C 1
ATOM 617 O O . LEU A 1 83 ? -33.305 13.348 17.489 1.00 61.22 83 LEU A O 1
ATOM 621 N N . MET A 1 84 ? -32.616 13.211 15.356 1.00 60.50 84 MET A N 1
ATOM 622 C CA . MET A 1 84 ? -31.273 12.727 15.668 1.00 60.50 84 MET A CA 1
ATOM 623 C C . MET A 1 84 ? -30.405 13.800 16.349 1.00 60.50 84 MET A C 1
ATOM 625 O O . MET A 1 84 ? -29.696 13.494 17.307 1.00 60.50 84 MET A O 1
ATOM 629 N N . ALA A 1 85 ? -30.522 15.065 15.941 1.00 60.34 85 ALA A N 1
ATOM 630 C CA . ALA A 1 85 ? -29.861 16.178 16.626 1.00 60.34 85 ALA A CA 1
ATOM 631 C C . ALA A 1 85 ? -30.387 16.374 18.066 1.00 60.34 85 ALA A C 1
ATOM 633 O O . ALA A 1 85 ? -29.607 16.599 18.994 1.00 60.34 85 ALA A O 1
ATOM 634 N N . LYS A 1 86 ? -31.705 16.217 18.284 1.00 61.12 86 LYS A N 1
ATOM 635 C CA . LYS A 1 86 ? -32.329 16.298 19.622 1.00 61.12 86 LYS A CA 1
ATOM 636 C C . LYS A 1 86 ?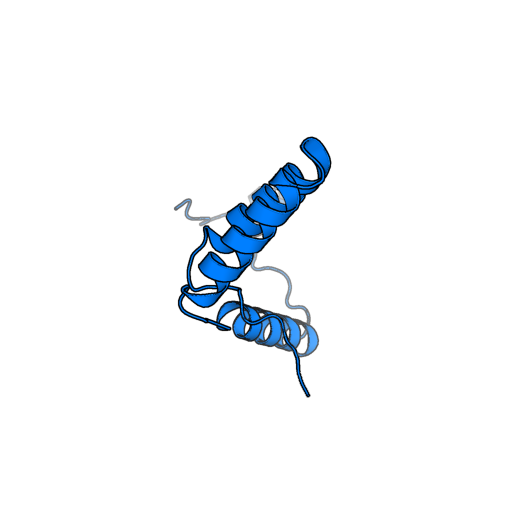 -31.921 15.150 20.551 1.00 61.12 86 LYS A C 1
ATOM 638 O O . LYS A 1 86 ? -31.763 15.378 21.747 1.00 61.12 86 LYS A O 1
ATOM 643 N N . LEU A 1 87 ? -31.688 13.954 20.006 1.00 62.62 87 LEU A N 1
ATOM 644 C CA . LEU A 1 87 ? -31.183 12.777 20.732 1.00 62.62 87 LEU A CA 1
ATOM 645 C C . LEU A 1 87 ? -29.688 12.869 21.099 1.00 62.62 87 LEU A C 1
ATOM 647 O O . LEU A 1 87 ? -29.153 11.954 21.721 1.00 62.62 87 LEU A O 1
ATOM 651 N N . GLY A 1 88 ? -29.010 13.967 20.747 1.00 59.91 88 GLY A N 1
ATOM 652 C CA . GLY A 1 88 ? -27.608 14.192 21.097 1.00 59.91 88 GLY A CA 1
ATOM 653 C C . GLY A 1 88 ? -26.614 13.443 20.209 1.00 59.91 88 GLY A C 1
ATOM 654 O O . GLY A 1 88 ? -25.450 13.317 20.587 1.00 59.91 88 GLY A O 1
ATOM 655 N N . TYR A 1 89 ? -27.029 12.965 19.030 1.00 55.56 89 TYR A N 1
ATOM 656 C CA . TYR A 1 89 ? -26.079 12.468 18.034 1.00 55.56 89 TYR A CA 1
ATOM 657 C C . TYR A 1 89 ? -25.194 13.625 17.555 1.00 55.56 89 TYR A C 1
ATOM 659 O O . TYR A 1 89 ? -25.696 14.686 17.188 1.00 55.56 89 TYR A O 1
ATOM 667 N N . GLY A 1 90 ? -23.875 13.443 17.628 1.00 54.28 90 GLY A N 1
ATOM 668 C CA . GLY A 1 90 ? -22.899 14.484 17.286 1.00 54.28 90 GLY A CA 1
ATOM 669 C C . GLY A 1 90 ? -22.698 15.589 18.336 1.00 54.28 90 GLY A C 1
ATOM 670 O O . GLY A 1 90 ? -21.864 16.467 18.112 1.00 54.28 90 GLY A O 1
ATOM 671 N N . LYS A 1 91 ? -23.381 15.555 19.499 1.00 53.66 91 LYS A N 1
ATOM 672 C CA . LYS A 1 91 ? -22.985 16.404 20.639 1.00 53.66 91 LYS A CA 1
ATOM 673 C C . LYS A 1 91 ? -21.604 15.940 21.111 1.00 53.66 91 LYS A C 1
ATOM 675 O O . LYS A 1 91 ? -21.424 14.772 21.444 1.00 53.66 91 LYS A O 1
ATOM 680 N N . ASP A 1 92 ? -20.644 16.858 21.088 1.00 59.31 92 ASP A N 1
ATOM 681 C CA . ASP A 1 92 ? -19.218 16.656 21.388 1.00 59.31 92 ASP A CA 1
ATOM 682 C C . ASP A 1 92 ? -18.358 16.026 20.277 1.00 59.31 92 ASP A C 1
ATOM 684 O O . ASP A 1 92 ? -17.261 15.535 20.564 1.00 59.31 92 ASP A O 1
ATOM 688 N N . TYR A 1 93 ? -18.785 16.062 19.007 1.00 60.22 93 TYR A N 1
ATOM 689 C CA . TYR A 1 93 ? -17.851 15.796 17.908 1.00 60.22 93 TYR A CA 1
ATOM 690 C C . TYR A 1 93 ? -16.809 16.924 17.849 1.00 60.22 93 TYR A C 1
ATOM 692 O O . TYR A 1 93 ? -17.077 18.020 17.357 1.00 60.22 93 TYR A O 1
ATOM 700 N N . LYS A 1 94 ? -15.620 16.674 18.405 1.00 59.06 94 LYS A N 1
ATOM 701 C CA . LYS A 1 94 ? -14.484 17.589 18.282 1.00 59.06 94 LYS A CA 1
ATOM 702 C C . LYS A 1 94 ? -13.953 17.492 16.863 1.00 59.06 94 LYS A C 1
ATOM 704 O O . LYS A 1 94 ? -13.427 16.450 16.485 1.00 59.06 94 LYS A O 1
ATOM 709 N N . TYR A 1 95 ? -14.103 18.575 16.112 1.00 54.50 95 TYR A N 1
ATOM 710 C CA . TYR A 1 95 ? -13.447 18.748 14.825 1.00 54.50 95 TYR A CA 1
ATOM 711 C C . TYR A 1 95 ? -11.948 18.987 15.090 1.00 54.50 95 TYR A C 1
ATOM 713 O O . TYR A 1 95 ? -11.635 19.970 15.770 1.00 54.50 95 TYR A O 1
ATOM 721 N N . PRO A 1 96 ? -11.050 18.069 14.692 1.00 60.12 96 PRO A N 1
ATOM 722 C CA . PRO A 1 96 ? -9.610 18.279 14.790 1.00 60.12 96 PRO A CA 1
ATOM 723 C C . PRO A 1 96 ? -9.097 19.268 13.736 1.00 60.12 96 PRO A C 1
ATOM 725 O O . PRO A 1 96 ? -9.764 19.428 12.685 1.00 60.12 96 PRO A O 1
#

Secondary structure (DSSP, 8-state):
-------SSS-THHHHHHHHHHHHHHHH-TTHHHHHHHHHHHHHHHSPP--HHHHHHHHHHHHHHHS------TTTS---SHHHHHTTTTTT----

Foldseek 3Di:
DPPDPQQPPQDPCLVVLVVVLVVQCVPVPPPVSVVSVVVSVVVSVPTDTHCVVVVVVVVVVVCCVPDDCDPDPQLPDDQPDPVSVVVCRNVPNDDD

Sequence (96 aa):
MKRGIKITLGVGLALLVALAAKEAYHFLGSPEGDLALAQCAIFMASCPKSNAVYKAYQEASQDVEQARAEPVPSKLRNPVTELMAKLGYGKDYKYP